Protein AF-A0A443RVS3-F1 (afdb_monomer)

Organism: NCBI:txid299467

Mean predicted aligned error: 7.42 Å

Radius of gyration: 12.74 Å; Cα contacts (8 Å, |Δi|>4): 30; chains: 1; bounding box: 28×18×34 Å

Foldseek 3Di:
DDDDDDPCVVVVVVVCVVVVVFFPDWDWDQDPVGIDIDGDGPPPDDD

Nearest PDB structures (foldseek):
  4ckk-assembly2_D  TM=4.794E-01  e=8.465E+00  Escherichia coli
  6ahy-assembly3_F  TM=2.954E-01  e=5.321E+00  Homo sapiens
  6mtb-assembly1_E  TM=2.788E-01  e=9.045E+00  Oryctolagus cuniculus

InterPro domains:
  IPR000730 Proliferating cell nuclear antigen, PCNA [PR00339] (10-29)
  IPR000730 Proliferating cell nuclear antigen, PCNA [PR00339] (34-47)
  IPR000730 Proliferating cell nuclear antigen, PCNA [PTHR11352] (1-47)
  IPR022648 Proliferating cell nuclear antigen, PCNA, N-terminal [PF00705] (1-47)
  IPR046938 DNA clamp superfamily [SSF55979] (1-47)

Solvent-accessible surface area (backbone atoms only — not comparable to full-atom values): 3250 Å² total; per-residue (Å²): 140,87,89,83,85,76,90,56,60,68,60,55,50,54,52,50,59,63,40,59,81,50,34,87,56,71,50,75,49,78,53,98,90,45,78,46,79,50,69,55,59,77,58,100,73,81,132

Sequence (47 aa):
MLEAKIVKALTLKKILEALKEIVNEASWDCTSSGISLQAMDTSHVLL

pLDDT: mean 77.55, std 11.76, range [38.91, 89.56]

Structure (mmCIF, N/CA/C/O backbone):
data_AF-A0A443RVS3-F1
#
_entry.id   AF-A0A443RVS3-F1
#
loop_
_atom_site.group_PDB
_atom_site.id
_atom_site.type_symbol
_atom_site.label_atom_id
_atom_site.label_alt_id
_atom_site.label_comp_id
_atom_site.label_asym_id
_atom_site.label_entity_id
_atom_site.label_seq_id
_atom_site.pdbx_PDB_ins_code
_atom_site.Cartn_x
_atom_site.Cartn_y
_atom_site.Cartn_z
_atom_site.occupancy
_atom_site.B_iso_or_equiv
_atom_site.auth_seq_id
_atom_site.auth_comp_id
_atom_site.auth_asym_id
_atom_site.auth_atom_id
_atom_site.pdbx_PDB_model_num
ATOM 1 N N . MET A 1 1 ? -14.896 11.964 1.405 1.00 56.28 1 MET A N 1
ATOM 2 C CA . MET A 1 1 ? -14.098 11.563 2.583 1.00 56.28 1 MET A CA 1
ATOM 3 C C . MET A 1 1 ? -14.089 10.045 2.606 1.00 56.28 1 MET A C 1
ATOM 5 O O . MET A 1 1 ? -15.167 9.469 2.631 1.00 56.28 1 MET A O 1
ATOM 9 N N . LEU A 1 2 ? -12.919 9.420 2.451 1.00 65.50 2 LEU A N 1
ATOM 10 C CA . LEU A 1 2 ? -12.751 7.965 2.383 1.00 65.50 2 LEU A CA 1
ATOM 11 C C . LEU A 1 2 ? -11.832 7.543 3.532 1.00 65.50 2 LEU A C 1
ATOM 13 O O . LEU A 1 2 ? -10.698 8.009 3.607 1.00 65.50 2 LEU A O 1
ATOM 17 N N . GLU A 1 3 ? -12.324 6.685 4.419 1.00 72.56 3 GLU A N 1
ATOM 18 C CA . GLU A 1 3 ? -11.566 6.170 5.558 1.00 72.56 3 GLU A CA 1
ATOM 19 C C . GLU A 1 3 ? -11.418 4.656 5.407 1.00 72.56 3 GLU A C 1
ATOM 21 O O . GLU A 1 3 ? -12.386 3.906 5.513 1.00 72.56 3 GLU A O 1
ATOM 26 N N . ALA A 1 4 ? -10.194 4.202 5.133 1.00 72.56 4 ALA A N 1
ATOM 27 C CA . ALA A 1 4 ? -9.858 2.788 5.024 1.00 72.56 4 ALA A CA 1
ATOM 28 C C . ALA A 1 4 ? -8.855 2.412 6.121 1.00 72.56 4 ALA A C 1
ATOM 30 O O . ALA A 1 4 ? -7.804 3.038 6.263 1.00 72.56 4 ALA A O 1
ATOM 31 N N . LYS A 1 5 ? -9.166 1.370 6.902 1.00 79.94 5 LYS A N 1
ATOM 32 C CA . LYS A 1 5 ? -8.284 0.860 7.960 1.00 79.94 5 LYS A CA 1
ATOM 33 C C . LYS A 1 5 ? -7.584 -0.409 7.496 1.00 79.94 5 LYS A C 1
ATOM 35 O O . LYS A 1 5 ? -8.214 -1.439 7.275 1.00 79.94 5 LYS A O 1
ATOM 40 N N . ILE A 1 6 ? -6.262 -0.349 7.404 1.00 81.00 6 ILE A N 1
ATOM 41 C CA . ILE A 1 6 ? -5.438 -1.475 6.965 1.00 81.00 6 ILE A CA 1
ATOM 42 C C . ILE A 1 6 ? -4.931 -2.231 8.194 1.00 81.00 6 ILE A C 1
ATOM 44 O O . ILE A 1 6 ? -4.183 -1.694 9.004 1.00 81.00 6 ILE A O 1
ATOM 48 N N . VAL A 1 7 ? -5.330 -3.498 8.328 1.00 83.62 7 VAL A N 1
ATOM 49 C CA . VAL A 1 7 ? -4.952 -4.355 9.469 1.00 83.62 7 VAL A CA 1
ATOM 50 C C . VAL A 1 7 ? -3.484 -4.799 9.387 1.00 83.62 7 VAL A C 1
ATOM 52 O O . VAL A 1 7 ? -2.824 -4.964 10.409 1.00 83.62 7 VAL A O 1
ATOM 55 N N . LYS A 1 8 ? -2.949 -4.976 8.171 1.00 84.81 8 LYS A N 1
ATOM 56 C CA . LYS A 1 8 ? -1.579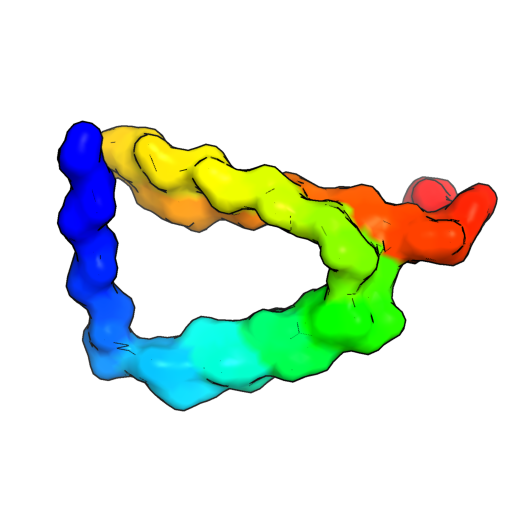 -5.457 7.919 1.00 84.81 8 LYS A CA 1
ATOM 57 C C . LYS A 1 8 ? -0.760 -4.434 7.129 1.00 84.81 8 LYS A C 1
ATOM 59 O O . LYS A 1 8 ? -0.539 -4.591 5.930 1.00 84.81 8 LYS A O 1
ATOM 64 N N . ALA A 1 9 ? -0.266 -3.407 7.818 1.00 85.69 9 ALA A N 1
ATOM 65 C CA . ALA A 1 9 ? 0.553 -2.352 7.210 1.00 85.69 9 ALA A CA 1
ATOM 66 C C . ALA A 1 9 ? 1.833 -2.888 6.536 1.00 85.69 9 ALA A C 1
ATOM 68 O O . ALA A 1 9 ? 2.238 -2.397 5.486 1.00 85.69 9 ALA A O 1
ATOM 69 N N . LEU A 1 10 ? 2.443 -3.942 7.094 1.00 89.56 10 LEU A N 1
ATOM 70 C CA . LEU A 1 10 ? 3.650 -4.556 6.528 1.00 89.56 10 LEU A CA 1
ATOM 71 C C . LEU A 1 10 ? 3.407 -5.156 5.135 1.00 89.56 10 LEU A C 1
ATOM 73 O O . LEU A 1 10 ? 4.278 -5.080 4.273 1.00 89.56 10 LEU A O 1
ATOM 77 N N .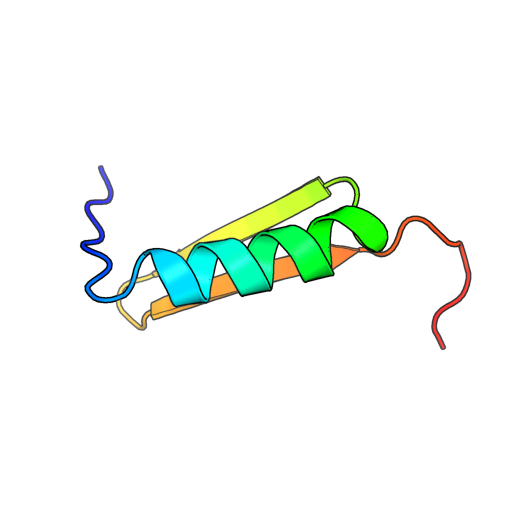 THR A 1 11 ? 2.234 -5.749 4.912 1.00 86.38 11 THR A N 1
ATOM 78 C CA . THR A 1 11 ? 1.872 -6.332 3.615 1.00 86.38 11 THR A CA 1
ATOM 79 C C . THR A 1 11 ? 1.731 -5.240 2.562 1.00 86.38 11 THR A C 1
ATOM 81 O O . THR A 1 11 ? 2.325 -5.360 1.497 1.00 86.38 11 THR A O 1
ATOM 84 N N . LEU A 1 12 ? 1.036 -4.145 2.889 1.00 84.44 12 LEU A N 1
ATOM 85 C CA . LEU A 1 12 ? 0.926 -2.989 1.998 1.00 84.44 12 LEU A CA 1
ATOM 86 C C . LEU A 1 12 ? 2.303 -2.392 1.684 1.00 84.44 12 LEU A C 1
ATOM 88 O O . LEU A 1 12 ? 2.593 -2.105 0.529 1.00 84.44 12 LEU A O 1
ATOM 92 N N . LYS A 1 13 ? 3.178 -2.268 2.692 1.00 87.56 13 LYS A N 1
ATOM 93 C CA . LYS A 1 13 ? 4.539 -1.755 2.498 1.00 87.56 13 LYS A CA 1
ATOM 94 C C . LYS A 1 13 ? 5.323 -2.597 1.489 1.00 87.56 13 LYS A C 1
ATOM 96 O O . LYS A 1 13 ? 5.918 -2.034 0.583 1.00 87.56 13 LYS A O 1
ATOM 101 N N . LYS A 1 14 ? 5.293 -3.929 1.614 1.00 89.00 14 LYS A N 1
ATOM 102 C CA . LYS A 1 14 ? 5.972 -4.830 0.666 1.00 89.00 14 LYS A CA 1
ATOM 103 C C . LYS A 1 14 ? 5.419 -4.708 -0.756 1.00 89.00 14 LYS A C 1
ATOM 105 O O . LYS A 1 14 ? 6.196 -4.733 -1.701 1.00 89.00 14 LYS A O 1
ATOM 110 N N . ILE A 1 15 ? 4.100 -4.558 -0.897 1.00 86.00 15 ILE A N 1
ATOM 111 C CA . ILE A 1 15 ? 3.450 -4.342 -2.198 1.00 86.00 15 ILE A CA 1
ATOM 112 C C . ILE A 1 15 ? 3.922 -3.017 -2.813 1.00 86.00 15 ILE A C 1
ATOM 114 O O . ILE A 1 15 ? 4.310 -2.992 -3.974 1.00 86.00 15 ILE A O 1
ATOM 118 N N . LEU A 1 16 ? 3.956 -1.933 -2.032 1.00 85.00 16 LEU A N 1
ATOM 119 C CA . LEU A 1 16 ? 4.433 -0.628 -2.498 1.00 85.00 16 LEU A CA 1
ATOM 120 C C . LEU A 1 16 ? 5.916 -0.640 -2.886 1.00 85.00 16 LEU A C 1
ATOM 122 O O . LEU A 1 16 ? 6.271 -0.017 -3.878 1.00 85.00 16 LEU A O 1
ATOM 126 N N . GLU A 1 17 ? 6.773 -1.347 -2.143 1.00 87.75 17 GLU A N 1
ATOM 127 C CA . GLU A 1 17 ?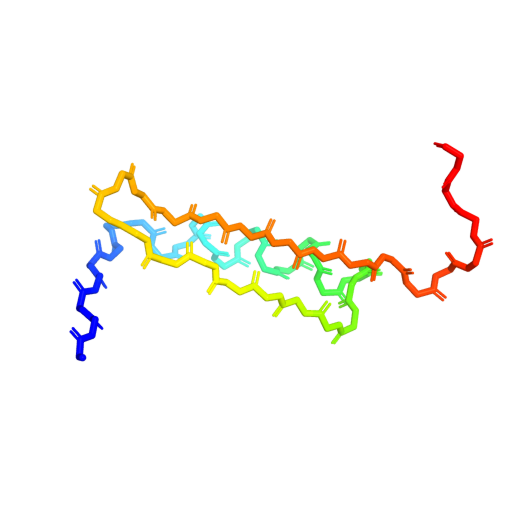 8.193 -1.471 -2.504 1.00 87.75 17 GLU A CA 1
ATOM 128 C C . GLU A 1 17 ? 8.370 -2.192 -3.844 1.00 87.75 17 GLU A C 1
ATOM 130 O O . GLU A 1 17 ? 9.119 -1.709 -4.683 1.00 87.75 17 GLU A O 1
ATOM 135 N N . ALA A 1 18 ? 7.620 -3.274 -4.083 1.00 85.50 18 ALA A N 1
ATOM 136 C CA . ALA A 1 18 ? 7.656 -3.992 -5.357 1.00 85.50 18 ALA A CA 1
ATOM 137 C C . ALA A 1 18 ? 7.111 -3.157 -6.531 1.00 85.50 18 ALA A C 1
ATOM 139 O O . ALA A 1 18 ? 7.616 -3.246 -7.645 1.00 85.50 18 ALA A O 1
ATOM 140 N N . LEU A 1 19 ? 6.083 -2.335 -6.293 1.00 83.12 19 LEU A N 1
ATOM 141 C CA . LEU A 1 19 ? 5.492 -1.478 -7.326 1.00 83.12 19 LEU A CA 1
ATOM 142 C C . LEU A 1 19 ? 6.362 -0.262 -7.654 1.00 83.12 19 LEU A C 1
ATOM 144 O O . LEU A 1 19 ? 6.372 0.179 -8.797 1.00 83.12 19 LEU A O 1
ATOM 148 N N . LYS A 1 20 ? 7.107 0.272 -6.680 1.00 78.44 20 LYS A N 1
ATOM 149 C CA . LYS A 1 20 ? 7.961 1.456 -6.855 1.00 78.44 20 LYS A CA 1
ATOM 150 C C . LYS A 1 20 ? 9.059 1.258 -7.905 1.00 78.44 20 LYS A C 1
ATOM 152 O O . LYS A 1 20 ? 9.507 2.230 -8.501 1.00 78.44 20 LYS A O 1
ATOM 157 N N . GLU A 1 21 ? 9.504 0.022 -8.118 1.00 80.06 21 GLU A N 1
ATOM 158 C CA . GLU A 1 21 ? 10.535 -0.298 -9.115 1.00 80.06 21 GLU A CA 1
ATOM 159 C C . GLU A 1 21 ? 9.981 -0.405 -10.548 1.00 80.06 21 GLU A C 1
ATOM 161 O O . GLU A 1 21 ? 10.758 -0.449 -11.496 1.00 80.06 21 GLU A O 1
ATOM 166 N N . ILE A 1 22 ? 8.653 -0.438 -10.703 1.00 77.00 22 ILE A N 1
ATOM 167 C CA . ILE A 1 22 ? 7.947 -0.762 -11.956 1.00 77.00 22 ILE A CA 1
ATOM 168 C C . ILE A 1 22 ? 7.081 0.424 -12.413 1.00 77.00 22 ILE A C 1
ATOM 170 O O . ILE A 1 22 ? 6.961 0.728 -13.598 1.00 77.00 22 ILE A O 1
ATOM 174 N N . VAL A 1 23 ? 6.481 1.140 -11.461 1.00 79.06 23 VAL A N 1
ATOM 175 C CA . VAL A 1 23 ? 5.456 2.147 -11.721 1.00 79.06 23 VAL A CA 1
ATOM 176 C C . VAL A 1 23 ? 5.867 3.495 -11.145 1.00 79.06 23 VAL A C 1
ATOM 178 O O . VAL A 1 23 ? 6.177 3.610 -9.960 1.00 79.06 23 VAL A O 1
ATOM 181 N N . ASN A 1 24 ? 5.808 4.532 -11.976 1.00 77.75 24 ASN A N 1
ATOM 182 C CA . ASN A 1 24 ? 6.133 5.899 -11.570 1.00 77.75 24 ASN A CA 1
ATOM 183 C C . ASN A 1 24 ? 4.892 6.670 -11.081 1.00 77.75 24 ASN A C 1
ATOM 185 O O . ASN A 1 24 ? 4.980 7.494 -10.174 1.00 77.75 24 ASN A O 1
ATOM 189 N N . GLU A 1 25 ? 3.718 6.354 -11.635 1.00 79.00 25 GLU A N 1
ATOM 190 C CA . GLU A 1 25 ? 2.437 6.942 -11.244 1.00 79.00 25 GLU A CA 1
ATOM 191 C C . GLU A 1 25 ? 1.329 5.878 -11.240 1.00 79.00 25 GLU A C 1
ATOM 193 O O . GLU A 1 25 ? 1.248 5.037 -12.138 1.00 79.00 25 GLU A O 1
ATOM 198 N N . ALA A 1 26 ? 0.478 5.893 -10.213 1.00 81.44 26 ALA A N 1
ATOM 199 C CA . ALA A 1 26 ? -0.610 4.936 -10.060 1.00 81.44 26 ALA A CA 1
ATOM 200 C C . ALA A 1 26 ? -1.873 5.609 -9.504 1.00 81.44 26 ALA A C 1
ATOM 202 O O . ALA A 1 26 ? -1.800 6.446 -8.603 1.00 81.44 26 ALA A O 1
ATOM 203 N N . SER A 1 27 ? -3.033 5.208 -10.019 1.00 83.50 27 SER A N 1
ATOM 204 C CA . SER A 1 27 ? -4.353 5.672 -9.601 1.00 83.50 27 SER A CA 1
ATOM 205 C C . SER A 1 27 ? -5.018 4.643 -8.688 1.00 83.50 27 SER A C 1
ATOM 207 O O . SER A 1 27 ? -5.154 3.471 -9.049 1.00 83.50 27 SER A O 1
ATOM 209 N N . TRP A 1 28 ? -5.427 5.083 -7.499 1.00 84.44 28 TRP A N 1
ATOM 210 C CA . TRP A 1 28 ? -6.142 4.264 -6.522 1.00 84.44 28 TRP A CA 1
ATOM 211 C C . TRP A 1 28 ? -7.638 4.562 -6.609 1.00 84.44 28 TRP A C 1
ATOM 213 O O . TRP A 1 28 ? -8.083 5.644 -6.228 1.00 84.44 28 TRP A O 1
ATOM 223 N N . ASP A 1 29 ? -8.407 3.590 -7.085 1.00 86.50 29 ASP A N 1
ATOM 224 C CA . ASP A 1 29 ? -9.863 3.645 -7.115 1.00 86.50 29 ASP A CA 1
ATOM 225 C C . ASP A 1 29 ? -10.421 2.961 -5.863 1.00 86.50 29 ASP A C 1
ATOM 227 O O . ASP A 1 29 ? -10.292 1.751 -5.668 1.00 86.50 29 ASP A 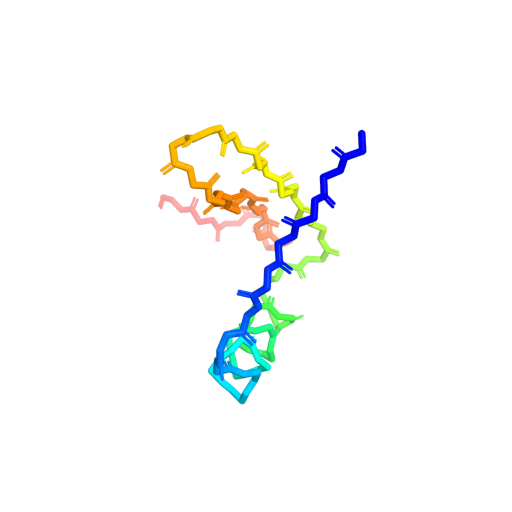O 1
ATOM 231 N N . CYS A 1 30 ? -11.004 3.757 -4.971 1.00 84.31 30 CYS A N 1
ATOM 232 C CA . CYS A 1 30 ? -11.570 3.278 -3.718 1.00 84.31 30 CYS A CA 1
ATOM 233 C C . CYS A 1 30 ? -13.094 3.380 -3.779 1.00 84.31 30 CYS A C 1
ATOM 235 O O . CYS A 1 30 ? -13.661 4.463 -3.620 1.00 84.31 30 CYS A O 1
ATOM 237 N N . THR A 1 31 ? -13.755 2.243 -3.974 1.00 83.38 31 THR A N 1
ATOM 238 C CA . THR A 1 31 ? -15.216 2.133 -4.055 1.00 83.38 31 THR A CA 1
ATOM 239 C C . THR A 1 31 ? -15.770 1.347 -2.872 1.00 83.38 31 THR A C 1
ATOM 241 O O . THR A 1 31 ? -15.040 0.771 -2.065 1.00 83.38 31 THR A O 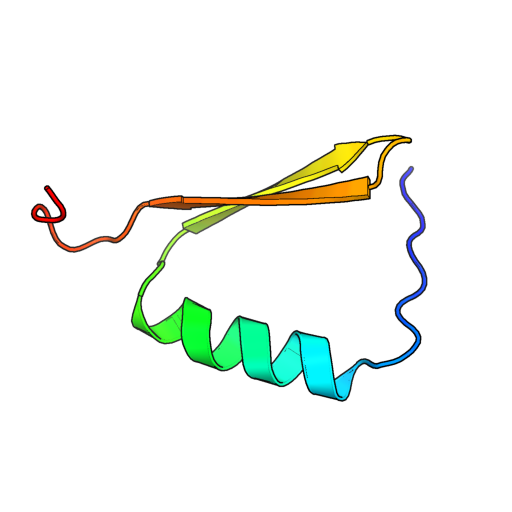1
ATOM 244 N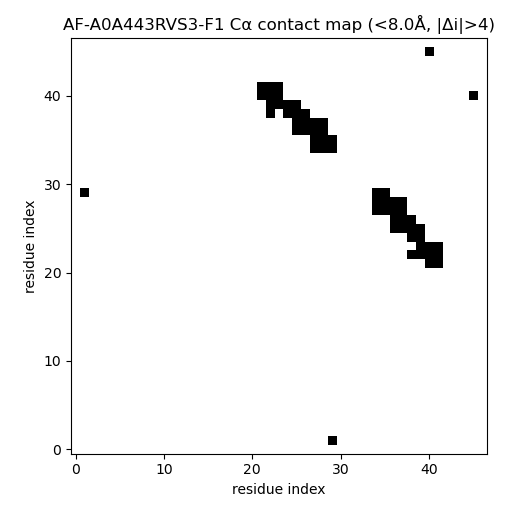 N . SER A 1 32 ? -17.096 1.280 -2.766 1.00 79.88 32 SER A N 1
ATOM 245 C CA . SER A 1 32 ? -17.786 0.453 -1.770 1.00 79.88 32 SER A CA 1
ATOM 246 C C . SER A 1 32 ? -17.514 -1.050 -1.921 1.00 79.88 32 SER A C 1
ATOM 248 O O . SER A 1 32 ? -17.731 -1.795 -0.968 1.00 79.88 32 SER A O 1
ATOM 250 N N . SER A 1 33 ? -17.023 -1.498 -3.082 1.00 82.19 33 SER A N 1
ATOM 251 C CA . SER A 1 33 ? -16.650 -2.896 -3.317 1.00 82.19 33 SER A CA 1
ATOM 252 C C . SER A 1 33 ? -15.203 -3.211 -2.925 1.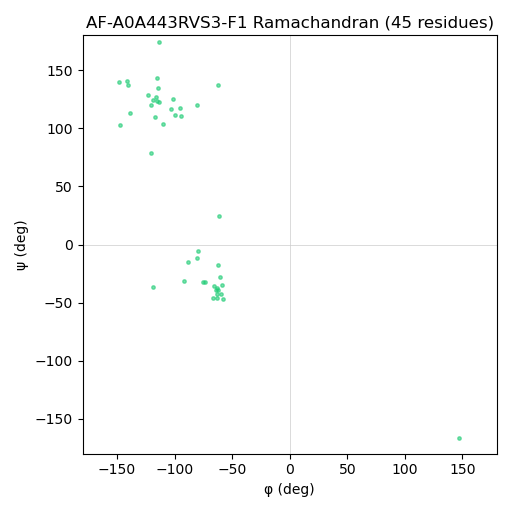00 82.19 33 SER A C 1
ATOM 254 O O . SER A 1 33 ? -14.854 -4.388 -2.821 1.00 82.19 33 SER A O 1
ATOM 256 N N . GLY A 1 34 ? -14.356 -2.198 -2.711 1.00 82.88 34 GLY A N 1
ATOM 257 C CA . GLY A 1 34 ? -12.953 -2.389 -2.356 1.00 82.88 34 GLY A CA 1
ATOM 258 C C . GLY A 1 34 ? -12.023 -1.308 -2.901 1.00 82.88 34 GLY A C 1
ATOM 259 O O . GLY A 1 34 ? -12.451 -0.245 -3.345 1.00 82.88 34 GLY A O 1
ATOM 260 N N . ILE A 1 35 ? -10.725 -1.604 -2.840 1.00 84.06 35 ILE A N 1
ATOM 261 C CA . ILE A 1 35 ? -9.646 -0.731 -3.304 1.00 84.06 35 ILE A CA 1
ATOM 262 C C . ILE A 1 35 ? -8.982 -1.400 -4.504 1.00 84.06 35 ILE A C 1
ATOM 264 O O . ILE A 1 35 ? -8.489 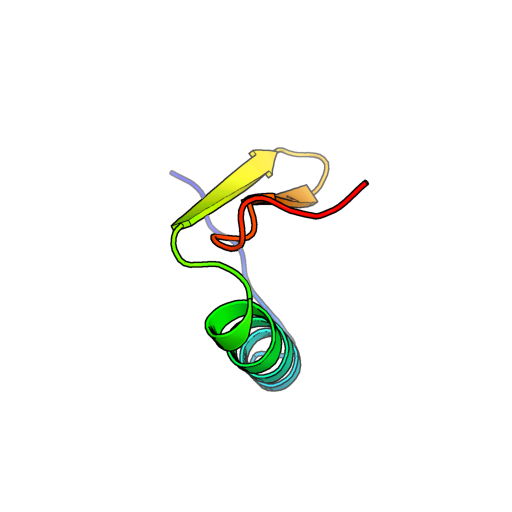-2.523 -4.384 1.00 84.06 35 ILE A O 1
ATOM 268 N N . SER A 1 36 ? -8.949 -0.701 -5.630 1.00 84.50 36 SER A N 1
ATOM 269 C CA . SER A 1 36 ? -8.292 -1.127 -6.862 1.00 84.50 36 SER A CA 1
ATOM 270 C C . SER A 1 36 ? -7.145 -0.177 -7.181 1.00 84.50 36 SER A C 1
ATOM 272 O O . SER A 1 36 ? -7.244 1.027 -6.960 1.00 84.50 36 SER A O 1
ATOM 274 N N . LEU A 1 37 ? -6.049 -0.717 -7.706 1.00 84.75 37 LEU A N 1
ATOM 275 C CA . LEU A 1 37 ? -4.888 0.060 -8.123 1.00 84.75 37 LEU A CA 1
ATOM 276 C C . LEU A 1 37 ? -4.668 -0.138 -9.617 1.00 84.75 37 LEU A C 1
ATOM 278 O O . LEU A 1 37 ? -4.517 -1.273 -10.069 1.00 84.75 37 LEU A O 1
ATOM 282 N N . GLN A 1 38 ? -4.625 0.958 -10.366 1.00 81.81 38 GLN A N 1
ATOM 283 C CA . GLN A 1 38 ? -4.222 0.960 -11.766 1.00 81.81 38 GLN A CA 1
ATOM 284 C C . GLN A 1 38 ? -2.922 1.736 -11.928 1.00 81.81 38 GLN A C 1
ATOM 286 O O . GLN A 1 38 ? -2.741 2.807 -11.358 1.00 81.81 38 GLN A O 1
ATOM 291 N N . ALA A 1 39 ? -2.005 1.170 -12.693 1.00 80.19 39 ALA A N 1
ATOM 292 C CA . ALA A 1 39 ? -0.626 1.605 -12.804 1.00 80.19 39 ALA A CA 1
ATOM 293 C C . ALA A 1 39 ? -0.145 1.301 -14.225 1.00 80.19 39 ALA A C 1
ATOM 295 O O . ALA A 1 39 ? -0.486 0.246 -14.761 1.00 80.19 39 ALA A O 1
ATOM 296 N N . MET A 1 40 ? 0.630 2.203 -14.822 1.00 77.44 40 MET A N 1
ATOM 297 C CA . MET A 1 40 ? 1.247 1.992 -16.132 1.00 77.44 40 MET A CA 1
ATOM 298 C C . MET A 1 40 ? 2.766 1.963 -15.958 1.00 77.44 40 MET A C 1
ATOM 300 O O . MET A 1 40 ? 3.342 2.890 -15.386 1.00 77.44 40 MET A O 1
ATOM 304 N N . ASP A 1 41 ? 3.398 0.875 -16.399 1.00 73.25 41 ASP A N 1
ATOM 305 C CA . ASP A 1 41 ? 4.855 0.730 -16.380 1.00 73.25 41 ASP A CA 1
ATOM 306 C C . ASP A 1 41 ? 5.495 1.806 -17.275 1.00 73.25 41 ASP A C 1
ATOM 308 O O . ASP A 1 41 ? 4.985 2.120 -18.354 1.00 73.25 41 ASP A O 1
ATOM 312 N N . THR A 1 42 ? 6.581 2.427 -16.810 1.00 60.56 42 THR A N 1
ATOM 313 C CA . THR A 1 42 ? 7.274 3.498 -17.556 1.00 60.56 42 THR A CA 1
ATO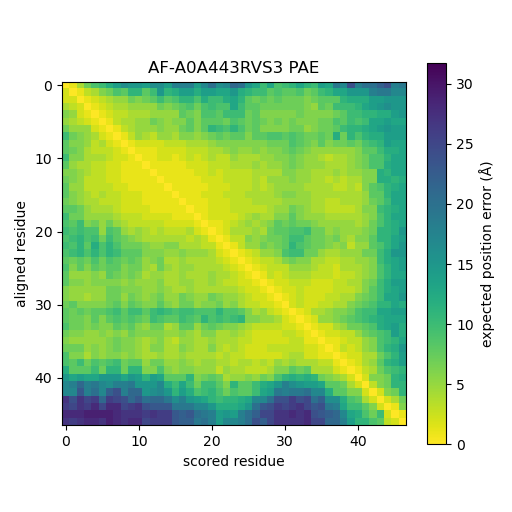M 314 C C . THR A 1 42 ? 8.203 2.997 -18.660 1.00 60.56 42 THR A C 1
ATOM 316 O O . THR A 1 42 ? 8.732 3.797 -19.435 1.00 60.56 42 THR A O 1
ATOM 319 N N . SER A 1 43 ? 8.398 1.690 -18.773 1.00 63.12 43 SER A N 1
ATOM 320 C CA . SER A 1 43 ? 9.026 1.068 -19.927 1.00 63.12 43 SER A CA 1
ATOM 321 C C . SER A 1 43 ? 7.963 0.952 -21.014 1.00 63.12 43 SER A C 1
ATOM 323 O O . SER A 1 43 ? 6.941 0.296 -20.856 1.00 63.12 43 SER A O 1
ATOM 325 N N . HIS A 1 44 ? 8.213 1.577 -22.159 1.00 53.94 44 HIS A N 1
ATOM 326 C CA . HIS A 1 44 ? 7.380 1.534 -23.369 1.00 53.94 44 HIS A CA 1
ATOM 327 C C . HIS A 1 44 ? 7.203 0.123 -23.995 1.00 53.94 44 HIS A C 1
ATOM 329 O O . HIS A 1 44 ? 6.972 0.009 -25.196 1.00 53.94 44 HIS A O 1
ATOM 335 N N . VAL A 1 45 ? 7.334 -0.962 -23.229 1.00 53.22 45 VAL A N 1
ATOM 336 C CA . VAL A 1 45 ? 7.080 -2.343 -23.645 1.00 53.22 45 VAL A CA 1
ATOM 337 C C . VAL A 1 45 ? 6.558 -3.121 -22.447 1.00 53.22 45 VAL A C 1
ATOM 339 O O . VAL A 1 45 ? 7.349 -3.578 -21.631 1.00 53.22 45 VAL A O 1
ATOM 342 N N . LEU A 1 46 ? 5.249 -3.352 -22.418 1.00 42.81 46 LEU A N 1
ATOM 343 C CA . LEU A 1 46 ? 4.676 -4.615 -21.964 1.00 42.81 46 LEU A CA 1
ATOM 344 C C . LEU A 1 46 ? 3.524 -4.947 -22.924 1.00 42.81 46 LEU A C 1
ATOM 346 O O . LEU A 1 46 ? 2.569 -4.180 -23.043 1.00 42.81 46 LEU A O 1
ATOM 350 N N . LEU A 1 47 ? 3.723 -6.029 -23.682 1.00 38.91 47 LEU A N 1
ATOM 351 C CA . LEU A 1 47 ? 2.753 -6.653 -24.584 1.00 38.91 47 LEU A CA 1
ATOM 352 C C . LEU A 1 47 ? 1.598 -7.273 -23.783 1.00 38.91 47 LEU A C 1
ATOM 354 O O . LEU A 1 47 ? 1.892 -7.832 -22.701 1.00 38.91 47 LEU A O 1
#

Secondary structure (DSSP, 8-state):
------S-HHHHHHHHHHHHTTEEEEEEEEETTEEEEEEEESSS---